Protein AF-R2SJS3-F1 (afdb_monomer_lite)

InterPro domains:
  IPR000771 Fructose-bisphosphate aldolase, class-II [PF01116] (60-139)
  IPR013785 Aldolase-type TIM barrel [G3DSA:3.20.20.70] (53-140)

Organism: NCBI:txid1158607

Foldseek 3Di:
DVCCQPQWADQKDWDQDPVQGIAIDGDPPGTHDDPDVVVVVVVCLLVVVRVVDPGGDHPLRSQVRDPDQAEDDPPAPVDLQVLLVCLVSRHPYYDHVVVLVVQLVVQVVVDDDDDPVVSVVSSVVSSVVVVVVVCVSNVD

Secondary structure (DSSP, 8-state):
-HHHHHHTBSSEEEEEETTTEEEEEE--S-B---S-HHHHHHHHHHHHHHHT--S-B-HHHHHHH--SPEEES--TTS-HHHHHHHHHTTEEEE--HHHHHHHHHHHHHTS---SHHHHHHHHHHHHHHHHHHHHHHHT-

pLDDT: mean 85.45, std 9.72, range [55.34, 97.69]

Radius of gyration: 19.47 Å; chains: 1; bounding box: 45×31×54 Å

Sequence (140 aa):
MKDLNENYLIDSQLLTNKNKGYILTGAVEDLKVSEHFAFEERIFFIVKFLLDVEDWITYEEIVAAIQTPLVLHGGSSSGDENLKRCGLEGISKMNIFSDLINAAQEGISKEKLVNYLELKKVVSHSMKSCLRHYYKVFST

Structure (mmCIF, N/CA/C/O backbone):
data_AF-R2SJS3-F1
#
_entry.id   AF-R2SJS3-F1
#
loop_
_atom_site.group_PDB
_atom_site.id
_atom_site.type_symbol
_atom_site.label_atom_id
_atom_site.label_alt_id
_atom_site.label_comp_id
_atom_site.label_asym_id
_atom_site.label_entity_id
_atom_site.label_seq_id
_atom_site.pdbx_PDB_ins_code
_atom_site.Cartn_x
_atom_site.Cartn_y
_atom_site.Cartn_z
_atom_site.occupancy
_atom_site.B_iso_or_equiv
_atom_site.auth_seq_id
_atom_site.auth_comp_id
_atom_site.auth_asym_id
_atom_site.auth_atom_id
_atom_site.pdbx_PDB_model_num
ATOM 1 N N . MET A 1 1 ? -5.226 8.018 7.092 1.00 69.00 1 MET A N 1
ATOM 2 C CA . MET A 1 1 ? -5.027 8.607 8.435 1.00 69.00 1 MET A CA 1
ATOM 3 C C . MET A 1 1 ? -5.045 10.120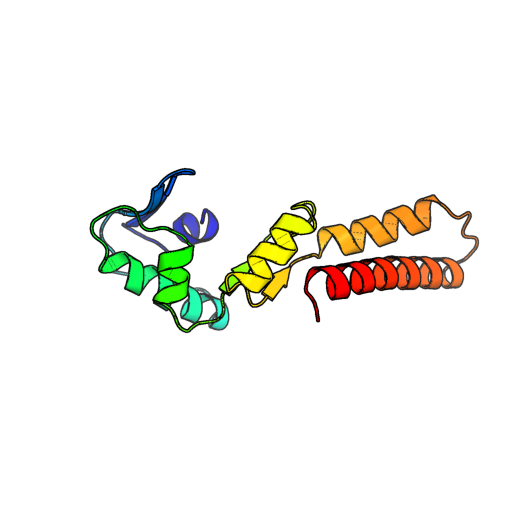 8.397 1.00 69.00 1 MET A C 1
ATOM 5 O O . MET A 1 1 ? -6.098 10.669 8.667 1.00 69.00 1 MET A O 1
ATOM 9 N N . LYS A 1 2 ? -3.954 10.788 7.993 1.00 69.81 2 LYS A N 1
ATOM 10 C CA . LYS A 1 2 ? -3.921 12.256 7.867 1.00 69.81 2 LYS A CA 1
ATOM 11 C C . LYS A 1 2 ? -5.048 12.783 6.969 1.00 69.81 2 LYS A C 1
ATOM 13 O O . LYS A 1 2 ? -5.839 13.601 7.402 1.00 69.81 2 LYS A O 1
ATOM 18 N N . ASP A 1 3 ? -5.190 12.170 5.798 1.00 74.25 3 ASP A N 1
ATOM 19 C CA . ASP A 1 3 ? -6.277 12.447 4.855 1.00 74.25 3 ASP A CA 1
ATOM 20 C C . ASP A 1 3 ? -7.678 12.264 5.471 1.00 74.25 3 ASP A C 1
ATOM 22 O O . ASP A 1 3 ? -8.556 13.083 5.256 1.00 74.25 3 ASP A O 1
ATOM 26 N N . LEU A 1 4 ? -7.866 11.246 6.321 1.00 77.88 4 LEU A N 1
ATOM 27 C CA . LEU A 1 4 ? -9.139 10.985 7.001 1.00 77.88 4 LEU A CA 1
ATOM 28 C C . LEU A 1 4 ? -9.502 12.123 7.965 1.00 77.88 4 LEU A C 1
ATOM 30 O O . LEU A 1 4 ? -10.594 12.680 7.904 1.00 77.88 4 LEU A O 1
ATOM 34 N N . ASN A 1 5 ? -8.548 12.475 8.828 1.00 84.75 5 ASN A N 1
ATOM 35 C CA . ASN A 1 5 ? -8.716 13.513 9.839 1.00 84.75 5 ASN A CA 1
ATOM 36 C C . ASN A 1 5 ? -8.874 14.905 9.213 1.00 84.75 5 ASN A C 1
ATOM 38 O O . ASN A 1 5 ? -9.602 15.732 9.741 1.00 84.75 5 ASN A O 1
ATOM 42 N N . GLU A 1 6 ? -8.191 15.182 8.102 1.00 83.31 6 GLU A N 1
ATOM 43 C CA . GLU A 1 6 ? -8.228 16.501 7.459 1.00 83.31 6 GLU A CA 1
ATOM 44 C C . GLU A 1 6 ? -9.463 16.667 6.565 1.00 83.31 6 GLU A C 1
ATOM 46 O O . GLU A 1 6 ? -10.113 17.719 6.584 1.00 83.31 6 GLU A O 1
ATOM 51 N N . ASN A 1 7 ? -9.816 15.623 5.813 1.00 79.88 7 ASN A N 1
ATOM 52 C CA . ASN A 1 7 ? -10.767 15.736 4.711 1.00 79.88 7 ASN A CA 1
ATOM 53 C C . ASN A 1 7 ? -12.126 15.090 4.971 1.00 79.88 7 ASN A C 1
ATOM 55 O O . ASN A 1 7 ? -13.043 15.409 4.225 1.00 79.88 7 ASN A O 1
ATOM 59 N N . TYR A 1 8 ? -12.292 14.262 6.011 1.00 80.69 8 TYR A N 1
ATOM 60 C CA . TYR A 1 8 ? -13.544 13.523 6.247 1.00 80.69 8 TYR A CA 1
ATOM 61 C C . TYR A 1 8 ? -14.124 13.719 7.650 1.00 80.69 8 TYR A C 1
ATOM 63 O O . TYR A 1 8 ? -15.337 13.868 7.778 1.00 80.69 8 TYR A O 1
ATOM 71 N N . LEU A 1 9 ? -13.288 13.758 8.690 1.00 85.62 9 LEU A N 1
ATOM 72 C CA . LEU A 1 9 ? -13.748 13.964 10.066 1.00 85.62 9 LEU A CA 1
ATOM 73 C C . LEU A 1 9 ? -13.893 15.462 10.393 1.00 85.62 9 LEU A C 1
ATOM 75 O O . LEU A 1 9 ? -13.123 16.293 9.902 1.00 85.62 9 LEU A O 1
ATOM 79 N N . ILE A 1 10 ? -14.908 15.802 11.195 1.00 84.62 10 ILE A N 1
ATOM 80 C CA . ILE A 1 10 ? -15.218 17.183 11.608 1.00 84.62 10 ILE A CA 1
ATOM 81 C C . ILE A 1 10 ? -14.868 17.378 13.088 1.00 84.62 10 ILE A C 1
ATOM 83 O O . ILE A 1 10 ? -13.893 18.061 13.387 1.00 84.62 10 ILE A O 1
ATOM 87 N N . ASP A 1 11 ? -15.596 16.712 13.990 1.00 87.62 11 ASP A N 1
ATOM 88 C CA . ASP A 1 11 ? -15.429 16.822 15.454 1.00 87.62 11 ASP A CA 1
ATOM 89 C C . ASP A 1 11 ? -14.851 15.554 16.097 1.00 87.62 11 ASP A C 1
ATOM 91 O O . ASP A 1 11 ? -14.911 15.335 17.311 1.00 87.62 11 ASP A O 1
ATOM 95 N N . SER A 1 12 ? -14.257 14.710 15.259 1.00 89.94 12 SER A N 1
ATOM 96 C CA . SER A 1 12 ? -13.577 13.492 15.665 1.00 89.94 12 SER A CA 1
ATOM 97 C C . SER A 1 12 ? -12.195 13.397 15.044 1.00 89.94 12 SER A C 1
ATOM 99 O O . SER A 1 12 ? -11.868 14.028 14.038 1.00 89.94 12 SER A O 1
ATOM 101 N N . GLN A 1 13 ? -11.356 12.586 15.670 1.00 90.75 13 GLN A N 1
ATOM 102 C CA . GLN A 1 13 ? -10.000 12.341 15.236 1.00 90.75 13 GLN A CA 1
ATOM 103 C C . GLN A 1 13 ? -9.656 10.871 15.413 1.00 90.75 13 GLN A C 1
ATOM 105 O O . GLN A 1 13 ? -9.780 10.306 16.502 1.00 90.75 13 GLN A O 1
ATOM 110 N N . LEU A 1 14 ? -9.163 10.268 14.336 1.00 90.25 14 LEU A N 1
ATOM 111 C CA . LEU A 1 14 ? -8.598 8.934 14.364 1.00 90.25 14 LEU A CA 1
ATOM 112 C C . LEU A 1 14 ? -7.115 9.017 14.742 1.00 90.25 14 LEU A C 1
ATOM 114 O O . LEU A 1 14 ? -6.293 9.584 14.008 1.00 90.25 14 LEU A O 1
ATOM 118 N N . LEU A 1 15 ? -6.782 8.447 15.896 1.00 90.62 15 LEU A N 1
ATOM 119 C CA . LEU A 1 15 ? -5.435 8.397 16.453 1.00 90.62 15 LEU A CA 1
ATOM 120 C C . LEU A 1 15 ? -4.779 7.044 16.170 1.00 90.62 15 LEU A C 1
ATOM 122 O O . LEU A 1 15 ? -5.447 6.020 16.038 1.00 90.62 15 LEU A O 1
ATOM 126 N N . THR A 1 16 ? -3.447 7.045 16.095 1.00 89.75 16 THR A N 1
ATOM 127 C CA . THR A 1 16 ? -2.646 5.837 15.853 1.00 89.75 16 THR A CA 1
ATOM 128 C C . THR A 1 16 ? -1.553 5.688 16.893 1.00 89.75 16 THR A C 1
ATOM 130 O O . THR A 1 16 ? -0.854 6.652 17.211 1.00 89.75 16 THR A O 1
ATOM 133 N N . ASN A 1 17 ? -1.329 4.461 17.341 1.00 90.69 17 ASN A N 1
ATOM 134 C CA . ASN A 1 17 ? -0.223 4.089 18.201 1.00 90.69 17 ASN A CA 1
ATOM 135 C C . ASN A 1 17 ? 0.431 2.817 17.660 1.00 90.69 17 ASN A C 1
ATOM 137 O O . ASN A 1 17 ? -0.244 1.821 17.428 1.00 90.69 17 ASN A O 1
ATOM 141 N N . LYS A 1 18 ? 1.760 2.826 17.516 1.00 84.19 18 LYS A N 1
ATOM 142 C CA . LYS A 1 18 ? 2.514 1.700 16.943 1.00 84.19 18 LYS A CA 1
ATOM 143 C C . LYS A 1 18 ? 2.268 0.362 17.657 1.00 84.19 18 LYS A C 1
ATOM 145 O O . LYS A 1 18 ? 2.340 -0.675 17.013 1.00 84.19 18 LYS A O 1
ATOM 150 N N . ASN A 1 19 ? 2.000 0.394 18.961 1.00 88.19 19 ASN A N 1
ATOM 151 C CA . ASN A 1 19 ? 1.849 -0.805 19.784 1.00 88.19 19 ASN A CA 1
ATOM 152 C C . ASN A 1 19 ? 0.391 -1.125 20.121 1.00 88.19 19 ASN A C 1
ATOM 154 O O . ASN A 1 19 ? 0.113 -2.246 20.527 1.00 88.19 19 ASN A O 1
ATOM 158 N N . LYS A 1 20 ? -0.514 -0.144 20.019 1.00 88.31 20 LYS A N 1
ATOM 159 C CA . LYS A 1 20 ? -1.921 -0.309 20.411 1.00 88.31 20 LYS A CA 1
ATOM 160 C C . LYS A 1 20 ? -2.888 -0.329 19.226 1.00 88.31 20 LYS A C 1
ATOM 162 O O . LYS A 1 20 ? -3.985 -0.838 19.364 1.00 88.31 20 LYS A O 1
ATOM 167 N N . GLY A 1 21 ? -2.490 0.197 18.068 1.00 90.19 21 GLY A N 1
ATOM 168 C CA . GLY A 1 21 ? -3.336 0.264 16.879 1.00 90.19 21 GLY A CA 1
ATOM 169 C C . GLY A 1 21 ? -4.043 1.608 16.737 1.00 90.19 21 GLY A C 1
ATOM 170 O O . GLY A 1 21 ? -3.384 2.652 16.716 1.00 90.19 21 GLY A O 1
ATOM 171 N N . TYR A 1 22 ? -5.364 1.582 16.605 1.00 92.44 22 TYR A N 1
ATOM 172 C CA . TYR A 1 22 ? -6.204 2.712 16.218 1.00 92.44 22 TYR A CA 1
ATOM 173 C C . TYR A 1 22 ? -7.262 2.994 17.281 1.00 92.44 22 TYR A C 1
ATOM 175 O O . TYR A 1 22 ? -7.763 2.072 17.915 1.00 92.44 22 TYR A O 1
ATOM 183 N N . ILE A 1 23 ? -7.617 4.263 17.460 1.00 93.31 23 ILE A N 1
ATOM 184 C CA . ILE A 1 23 ? -8.767 4.658 18.278 1.00 93.31 23 ILE A CA 1
ATOM 185 C C . ILE A 1 23 ? -9.393 5.923 17.703 1.00 93.31 23 ILE A C 1
ATOM 187 O O . ILE A 1 23 ? -8.681 6.860 17.325 1.00 93.31 23 ILE A O 1
ATOM 191 N N . LEU A 1 24 ? -10.718 5.940 17.613 1.00 92.12 24 LEU A N 1
ATOM 192 C CA . LEU A 1 24 ? -11.468 7.124 17.230 1.00 92.12 24 LEU A CA 1
ATOM 193 C C . LEU A 1 24 ? -11.818 7.915 18.491 1.00 92.12 24 LEU A C 1
ATOM 195 O O . LEU A 1 24 ? -12.256 7.357 19.489 1.00 92.12 24 LEU A O 1
ATOM 199 N N . THR A 1 25 ? -11.582 9.219 18.460 1.00 90.12 25 THR A N 1
ATOM 200 C CA . THR A 1 25 ? -11.847 10.119 19.587 1.00 90.12 25 THR A CA 1
ATOM 201 C C . THR A 1 25 ? -12.714 11.277 19.124 1.00 90.12 25 THR A C 1
ATOM 203 O O . THR A 1 25 ? -12.607 11.680 17.971 1.00 90.12 25 THR A O 1
ATOM 206 N N . GLY A 1 26 ? -13.549 11.825 20.007 1.00 86.31 26 GLY A N 1
ATOM 207 C CA . GLY A 1 26 ? -14.490 12.894 19.659 1.00 86.31 26 GLY A CA 1
ATOM 208 C C . GLY A 1 26 ? -15.810 12.380 19.078 1.00 86.31 26 GLY A C 1
ATOM 209 O O . GLY A 1 26 ? -16.011 11.176 18.929 1.00 86.31 26 GLY A O 1
ATOM 210 N N . ALA A 1 27 ? -16.728 13.301 18.797 1.00 81.06 27 ALA A N 1
ATOM 211 C CA . ALA A 1 27 ? -18.060 12.973 18.302 1.00 81.06 27 ALA A CA 1
ATOM 212 C C . ALA A 1 27 ? -18.052 12.847 16.770 1.00 81.06 27 ALA A C 1
ATOM 214 O O . ALA A 1 27 ? -17.459 13.667 16.068 1.00 81.06 27 ALA A O 1
ATOM 215 N N . VAL A 1 28 ? -18.721 11.823 16.236 1.00 77.81 28 VAL A N 1
ATOM 216 C CA . VAL A 1 28 ? -19.022 11.726 14.799 1.00 77.81 28 VAL A CA 1
ATOM 217 C C . VAL A 1 28 ? -20.504 12.010 14.617 1.00 77.81 28 VAL A C 1
ATOM 219 O O . VAL A 1 28 ? -21.325 11.098 14.637 1.00 77.81 28 VAL A O 1
ATOM 222 N N . GLU A 1 29 ? -20.839 13.289 14.489 1.00 77.12 29 GLU A N 1
ATOM 223 C CA . GLU A 1 29 ? -22.200 13.719 14.146 1.00 77.12 29 GLU A CA 1
ATOM 224 C C . GLU A 1 29 ? -22.374 13.783 12.625 1.00 77.12 29 GLU A C 1
ATOM 226 O O . GLU A 1 29 ? -23.362 13.278 12.102 1.00 77.12 29 GLU A O 1
ATOM 231 N N . ASP A 1 30 ? -21.357 14.297 11.924 1.00 72.62 30 ASP A N 1
ATOM 232 C CA . ASP A 1 30 ? -21.324 14.435 10.470 1.00 72.62 30 ASP A CA 1
ATOM 233 C C . ASP A 1 30 ? -19.945 14.069 9.885 1.00 72.62 30 ASP A C 1
ATOM 235 O O . ASP A 1 30 ? -18.901 14.186 10.537 1.00 72.62 30 ASP A O 1
ATOM 239 N N . LEU A 1 31 ? -19.944 13.649 8.615 1.00 75.31 31 LEU A N 1
ATOM 240 C CA . LEU A 1 31 ? -18.747 13.447 7.793 1.00 75.31 31 LEU A CA 1
ATOM 241 C C . LEU A 1 31 ? -18.744 14.445 6.633 1.00 75.31 31 LEU A C 1
ATOM 243 O O . LEU A 1 31 ? -19.787 14.736 6.044 1.00 75.31 31 LEU A O 1
ATOM 247 N N . LYS A 1 32 ? -17.564 14.943 6.255 1.00 76.44 32 LYS A N 1
ATOM 248 C CA . LYS A 1 32 ? -17.425 15.755 5.039 1.00 76.44 32 LYS A CA 1
ATOM 249 C C . LYS A 1 32 ? -17.679 14.876 3.812 1.00 76.44 32 LYS A C 1
ATOM 251 O O . LYS A 1 32 ? -17.072 13.817 3.665 1.00 76.44 32 LYS A O 1
ATOM 256 N N . VAL A 1 33 ? -18.554 15.349 2.927 1.00 65.69 33 VAL A N 1
ATOM 257 C CA . VAL A 1 33 ? -18.822 14.727 1.623 1.00 65.69 33 VAL A CA 1
ATOM 258 C C . VAL A 1 33 ? -17.767 15.201 0.620 1.00 65.69 33 VAL A C 1
ATOM 260 O O . VAL A 1 33 ? -17.512 16.400 0.498 1.00 65.69 33 VAL A O 1
ATOM 263 N N . SER A 1 34 ? -17.160 14.268 -0.102 1.00 65.50 34 SER A N 1
ATOM 264 C CA . SER A 1 34 ? -16.201 14.477 -1.189 1.00 65.50 34 SER A CA 1
ATOM 265 C C . SER A 1 34 ? -16.773 13.966 -2.523 1.00 65.50 34 SER A C 1
ATOM 267 O O . SER A 1 34 ? -17.798 13.296 -2.582 1.00 65.50 34 SER A O 1
ATOM 269 N N . GLU A 1 35 ? -16.105 14.252 -3.641 1.00 60.91 35 GLU A N 1
ATOM 270 C CA . GLU A 1 35 ? -16.533 13.747 -4.958 1.00 60.91 35 GLU A CA 1
ATOM 271 C C . GLU A 1 35 ? -16.126 12.273 -5.210 1.00 60.91 35 GLU A C 1
ATOM 273 O O . GLU A 1 35 ? -16.365 11.721 -6.288 1.00 60.91 35 GLU A O 1
ATOM 278 N N . HIS A 1 36 ? -15.498 11.603 -4.235 1.00 61.06 36 HIS A N 1
ATOM 279 C CA . HIS A 1 36 ? -14.914 10.266 -4.382 1.00 61.06 36 HIS A CA 1
ATOM 280 C C . HIS A 1 36 ? -15.732 9.159 -3.691 1.00 61.06 36 HIS A C 1
ATOM 282 O O . HIS A 1 36 ? -15.235 8.460 -2.807 1.00 61.06 36 HIS A O 1
ATOM 288 N N . PHE A 1 37 ? -16.950 8.911 -4.180 1.00 55.34 37 PHE A N 1
ATOM 289 C CA . PHE A 1 37 ? -17.910 7.931 -3.635 1.00 55.34 37 PHE A CA 1
ATOM 290 C C . PHE A 1 37 ? -17.328 6.545 -3.278 1.00 55.34 37 PHE A C 1
ATOM 292 O O . PHE A 1 37 ? -17.616 5.993 -2.220 1.00 55.34 37 PHE A O 1
ATOM 299 N N . ALA A 1 38 ? -16.463 5.968 -4.121 1.00 57.69 38 ALA A N 1
ATOM 300 C CA . ALA A 1 38 ? -15.911 4.627 -3.874 1.00 57.69 38 ALA A CA 1
ATOM 301 C C . ALA A 1 38 ? -14.927 4.564 -2.687 1.00 57.69 38 ALA A C 1
ATOM 303 O O . ALA A 1 38 ? -14.679 3.489 -2.136 1.00 57.69 38 ALA A O 1
ATOM 304 N N . PHE A 1 39 ? -14.315 5.694 -2.329 1.00 59.97 39 PHE A N 1
ATOM 305 C CA . PHE A 1 39 ? -13.430 5.808 -1.172 1.00 59.97 39 PHE A CA 1
ATOM 306 C C . PHE A 1 39 ? -14.241 6.059 0.106 1.00 59.97 39 PHE A C 1
ATOM 308 O O . PHE A 1 39 ? -13.948 5.472 1.148 1.00 59.97 39 PHE A O 1
ATOM 315 N N . GLU A 1 40 ? -15.319 6.832 -0.011 1.00 60.88 40 GLU A N 1
ATOM 316 C CA . GLU A 1 40 ? -16.250 7.144 1.075 1.00 60.88 40 GLU A CA 1
ATOM 317 C C . GLU A 1 40 ? -16.958 5.914 1.622 1.00 60.88 40 GLU A C 1
ATOM 319 O O . GLU A 1 40 ? -17.010 5.742 2.836 1.00 60.88 40 GLU A O 1
ATOM 324 N N . GLU A 1 41 ? -17.424 5.009 0.756 1.00 65.75 41 GLU A N 1
ATOM 325 C CA . GLU A 1 41 ? -18.072 3.775 1.213 1.00 65.75 41 GLU A CA 1
ATOM 326 C C . GLU A 1 41 ? -17.139 2.941 2.100 1.00 65.75 41 GLU A C 1
ATOM 328 O O . GLU A 1 41 ? -17.557 2.415 3.129 1.00 65.75 41 GLU A O 1
ATOM 333 N N . ARG A 1 42 ? -15.847 2.851 1.756 1.00 66.62 42 ARG A N 1
ATOM 334 C CA . ARG A 1 42 ? -14.876 2.073 2.547 1.00 66.62 42 ARG A CA 1
ATOM 335 C C . ARG A 1 42 ? -14.543 2.752 3.867 1.00 66.62 42 ARG A C 1
ATOM 337 O O . ARG A 1 42 ? -14.458 2.077 4.891 1.00 66.62 42 ARG A O 1
ATOM 344 N N . ILE A 1 43 ? -14.367 4.073 3.838 1.00 72.19 43 ILE A N 1
ATOM 345 C CA . ILE A 1 43 ? -14.162 4.883 5.041 1.00 72.19 43 ILE A CA 1
ATOM 346 C C . ILE A 1 43 ? -15.339 4.729 5.992 1.00 72.19 43 ILE A C 1
ATOM 348 O O . ILE A 1 43 ? -15.122 4.528 7.185 1.00 72.19 43 ILE A O 1
ATOM 352 N N . PHE A 1 44 ? -16.562 4.779 5.467 1.00 75.75 44 PHE A N 1
ATOM 353 C CA . PHE A 1 44 ? -17.775 4.683 6.260 1.00 75.75 44 PHE A CA 1
ATOM 354 C C . PHE A 1 44 ? -17.796 3.404 7.099 1.00 75.75 44 PHE A C 1
ATOM 356 O O . PHE A 1 44 ? -18.061 3.475 8.293 1.00 75.75 44 PHE A O 1
ATOM 363 N N . PHE A 1 45 ? -17.437 2.248 6.527 1.00 76.62 45 PHE A N 1
ATOM 364 C CA . PHE A 1 45 ? -17.390 0.995 7.291 1.00 76.62 45 PHE A CA 1
ATOM 365 C C . PHE A 1 45 ? -16.332 1.001 8.398 1.00 76.62 45 PHE A C 1
ATOM 367 O O . PHE A 1 45 ? -16.604 0.508 9.489 1.00 76.62 45 PHE A O 1
ATOM 374 N N . ILE A 1 46 ? -15.153 1.577 8.143 1.00 80.44 46 ILE A N 1
ATOM 375 C CA . ILE A 1 46 ? -14.080 1.660 9.144 1.00 80.44 46 ILE A CA 1
ATOM 376 C C . ILE A 1 46 ? -14.471 2.621 10.271 1.00 80.44 46 ILE A C 1
ATOM 378 O O . ILE A 1 46 ? -14.360 2.266 11.438 1.00 80.44 46 ILE A O 1
ATOM 382 N N . VAL A 1 47 ? -14.956 3.820 9.938 1.00 82.88 47 VAL A N 1
ATOM 383 C CA . VAL A 1 47 ? -15.371 4.824 10.931 1.00 82.88 47 VAL A CA 1
ATOM 384 C C . VAL A 1 47 ? -16.566 4.321 11.735 1.00 82.88 47 VAL A C 1
ATOM 386 O O . VAL A 1 47 ? -16.551 4.430 12.954 1.00 82.88 47 VAL A O 1
ATOM 389 N N . LYS A 1 48 ? -17.558 3.703 11.080 1.00 81.88 48 LYS A N 1
ATOM 390 C CA . LYS A 1 48 ? -18.700 3.078 11.755 1.00 81.88 48 LYS A CA 1
ATOM 391 C C . LYS A 1 48 ? -18.253 2.002 12.736 1.00 81.88 48 LYS A C 1
ATOM 393 O O . LYS A 1 48 ? -18.741 1.976 13.853 1.00 81.88 48 LYS A O 1
ATOM 398 N N . PHE A 1 49 ? -17.330 1.134 12.331 1.00 85.00 49 PHE A N 1
ATOM 399 C CA . PHE A 1 49 ? -16.808 0.111 13.230 1.00 85.00 49 PHE A CA 1
ATOM 400 C C . PHE A 1 49 ? -16.089 0.728 14.436 1.00 85.00 49 PHE A C 1
ATOM 402 O O . PHE A 1 49 ? -16.325 0.323 15.566 1.00 85.00 49 PHE A O 1
ATOM 409 N N . LEU A 1 50 ? -15.260 1.747 14.206 1.00 87.62 50 LEU A N 1
ATOM 410 C CA . LEU A 1 50 ? -14.507 2.419 15.265 1.00 87.62 50 LEU A CA 1
ATOM 411 C C . LEU A 1 50 ? -15.371 3.271 16.204 1.00 87.62 50 LEU A C 1
ATOM 413 O O . LEU A 1 50 ? -14.910 3.598 17.291 1.00 87.62 50 LEU A O 1
ATOM 417 N N . LEU A 1 51 ? -16.592 3.634 15.805 1.00 86.31 51 LEU A N 1
ATOM 418 C CA . LEU A 1 51 ? -17.542 4.329 16.676 1.00 86.31 51 LEU A CA 1
ATOM 419 C C . LEU A 1 51 ? -18.048 3.452 17.822 1.00 86.31 51 LEU A C 1
ATOM 421 O O . LEU A 1 51 ? -18.332 3.970 18.897 1.00 86.31 51 LEU A O 1
ATOM 425 N N . ASP A 1 52 ? -18.124 2.140 17.599 1.00 84.50 52 ASP A N 1
ATOM 426 C CA . ASP A 1 52 ? -18.595 1.167 18.589 1.00 84.50 52 ASP A CA 1
ATOM 427 C C . ASP A 1 52 ? -17.449 0.629 19.473 1.00 84.50 52 ASP A C 1
ATOM 429 O O . ASP A 1 52 ? -17.640 -0.288 20.273 1.00 84.50 52 ASP A O 1
ATOM 433 N N . VAL A 1 53 ? -16.237 1.172 19.316 1.00 88.19 53 VAL A N 1
ATOM 434 C CA . VAL A 1 53 ? -15.014 0.703 19.973 1.00 88.19 53 VAL A CA 1
ATOM 435 C C . VAL A 1 53 ? -14.597 1.687 21.070 1.00 88.19 53 VAL A C 1
ATOM 437 O O . VAL A 1 53 ? -14.277 2.841 20.801 1.00 88.19 53 VAL A O 1
ATOM 440 N N . GLU A 1 54 ? -14.564 1.214 22.319 1.00 86.12 54 GLU A N 1
ATOM 441 C CA . GLU A 1 54 ? -14.245 2.047 23.493 1.00 86.12 54 GLU A CA 1
ATOM 442 C C . GLU A 1 54 ? -12.737 2.149 23.807 1.00 86.12 54 GLU A C 1
ATOM 444 O O . GLU A 1 54 ? -12.317 3.067 24.512 1.00 86.12 54 GLU A O 1
ATOM 449 N N . ASP A 1 55 ? -11.910 1.228 23.296 1.00 91.31 55 ASP A N 1
ATOM 450 C CA . ASP A 1 55 ? -10.460 1.170 23.552 1.00 91.31 55 ASP A CA 1
ATOM 451 C C . ASP A 1 55 ? -9.665 0.936 22.252 1.00 91.31 55 ASP A C 1
ATOM 453 O O . ASP A 1 55 ? -10.222 0.789 21.172 1.00 91.31 55 ASP A O 1
ATOM 457 N N . TRP A 1 56 ? -8.339 0.933 22.318 1.00 93.69 56 TRP A N 1
ATOM 458 C CA . TRP A 1 56 ? -7.488 0.727 21.148 1.00 93.69 56 TRP A CA 1
ATOM 459 C C . TRP A 1 56 ? -7.752 -0.614 20.454 1.00 93.69 56 TRP A C 1
ATOM 461 O O . TRP A 1 56 ? -7.779 -1.656 21.106 1.00 93.69 56 TRP A O 1
ATOM 471 N N . ILE A 1 57 ? -7.848 -0.583 19.124 1.00 92.06 57 ILE A N 1
ATOM 472 C CA . ILE A 1 57 ? -8.061 -1.769 18.291 1.00 92.06 57 ILE A CA 1
ATOM 473 C C . ILE A 1 57 ? -6.947 -1.953 17.262 1.00 92.06 57 ILE A C 1
ATOM 475 O O . ILE A 1 57 ? -6.454 -0.994 16.657 1.00 92.06 57 ILE A O 1
ATOM 479 N N . THR A 1 58 ? -6.532 -3.196 17.052 1.00 89.69 58 THR A N 1
ATOM 480 C CA . THR A 1 58 ? -5.473 -3.543 16.100 1.00 89.69 58 THR A CA 1
ATOM 481 C C . THR A 1 58 ? -5.974 -3.556 14.654 1.00 89.69 58 THR A C 1
ATOM 483 O O . THR A 1 58 ? -7.173 -3.536 14.373 1.00 89.69 58 THR A O 1
ATOM 486 N N . TYR A 1 59 ? -5.041 -3.573 13.698 1.00 82.31 59 TYR A N 1
ATOM 487 C CA . TYR A 1 59 ? -5.389 -3.671 12.278 1.00 82.31 59 TYR A CA 1
ATOM 488 C C . TYR A 1 59 ? -6.073 -5.010 11.964 1.00 82.31 59 TYR A C 1
ATOM 490 O O . TYR A 1 59 ? -7.049 -5.052 11.218 1.00 82.31 59 TYR A O 1
ATOM 498 N N . GLU A 1 60 ? -5.583 -6.090 12.566 1.00 83.44 60 GLU A N 1
ATOM 499 C CA . GLU A 1 60 ? -6.076 -7.452 12.387 1.00 83.44 60 GLU A CA 1
ATOM 500 C C . GLU A 1 60 ? -7.534 -7.582 12.849 1.00 83.44 60 GLU A C 1
ATOM 502 O O . GLU A 1 60 ? -8.351 -8.204 12.170 1.00 83.44 60 GLU A O 1
ATOM 507 N N . GLU A 1 61 ? -7.886 -6.935 13.962 1.00 87.12 61 GLU A N 1
ATOM 508 C CA . GLU A 1 61 ? -9.259 -6.890 14.471 1.00 87.12 61 GLU A CA 1
ATOM 509 C C . GLU A 1 61 ? -10.185 -6.070 13.564 1.00 87.12 61 GLU A C 1
ATOM 511 O O . GLU A 1 61 ? -11.314 -6.489 13.306 1.00 87.12 61 GLU A O 1
ATOM 516 N N . ILE A 1 62 ? -9.701 -4.950 13.009 1.00 85.94 62 ILE A N 1
ATOM 517 C CA . ILE A 1 62 ? -10.453 -4.171 12.012 1.00 85.94 62 ILE A CA 1
ATOM 518 C C . ILE A 1 62 ? -10.746 -5.035 10.780 1.00 85.94 62 ILE A C 1
ATOM 520 O O . ILE A 1 62 ? -11.894 -5.101 10.347 1.00 85.94 62 ILE A O 1
ATOM 524 N N . VAL A 1 63 ? -9.735 -5.724 10.238 1.00 83.00 63 VAL A N 1
ATOM 525 C CA . VAL A 1 63 ? -9.881 -6.617 9.073 1.00 83.00 63 VAL A CA 1
ATOM 526 C C . VAL A 1 63 ? -10.860 -7.755 9.350 1.00 83.00 63 VAL A C 1
ATOM 528 O O . VAL A 1 63 ? -11.648 -8.101 8.475 1.00 83.00 63 VAL A O 1
ATOM 531 N N . ALA A 1 64 ? -10.836 -8.332 10.553 1.00 83.38 64 ALA A N 1
ATOM 532 C CA . ALA A 1 64 ? -11.769 -9.391 10.931 1.00 83.38 64 ALA A CA 1
ATOM 533 C C . ALA A 1 64 ? -13.225 -8.897 11.009 1.00 83.38 64 ALA A C 1
ATOM 535 O O . ALA A 1 64 ? -14.149 -9.667 10.743 1.00 83.38 64 ALA A O 1
ATOM 536 N N . ALA A 1 65 ? -13.435 -7.627 11.366 1.00 84.19 65 ALA A N 1
ATOM 537 C CA . ALA A 1 65 ? -14.762 -7.050 11.547 1.00 84.19 65 ALA A CA 1
ATOM 538 C C . ALA A 1 65 ? -15.388 -6.496 10.257 1.00 84.19 65 ALA A C 1
ATOM 540 O O . ALA A 1 65 ? -16.613 -6.515 10.112 1.00 84.19 65 ALA A O 1
ATOM 541 N N . ILE A 1 66 ? -14.579 -6.006 9.311 1.00 81.25 66 ILE A N 1
ATOM 542 C CA . ILE A 1 66 ? -15.079 -5.403 8.068 1.00 81.25 66 ILE A CA 1
ATOM 543 C C . ILE A 1 66 ? -14.926 -6.362 6.882 1.00 81.25 66 ILE A C 1
ATOM 545 O O . ILE A 1 66 ? -13.845 -6.837 6.562 1.00 81.25 66 ILE A O 1
ATOM 549 N N . GLN A 1 67 ? -16.019 -6.603 6.156 1.00 76.00 67 GLN A N 1
ATOM 550 C CA . GLN A 1 67 ? -15.996 -7.435 4.940 1.00 76.00 67 GLN A CA 1
ATOM 551 C C . GLN A 1 67 ? -15.463 -6.685 3.708 1.00 76.00 67 GLN A C 1
ATOM 553 O O . GLN A 1 67 ? -15.295 -7.264 2.633 1.00 76.00 67 GLN A O 1
ATOM 558 N N . THR A 1 68 ? -15.224 -5.381 3.842 1.00 74.25 68 THR A N 1
ATOM 559 C CA . THR A 1 68 ? -14.850 -4.507 2.735 1.00 74.25 68 THR A CA 1
ATOM 560 C C . THR A 1 68 ? -13.353 -4.629 2.423 1.00 74.25 68 THR A C 1
ATOM 562 O O . THR A 1 68 ? -12.531 -4.396 3.308 1.00 74.25 68 THR A O 1
ATOM 565 N N . PRO A 1 69 ? -12.966 -4.906 1.161 1.00 74.50 69 PRO A N 1
ATOM 566 C CA . PRO A 1 69 ? -11.564 -5.011 0.757 1.00 74.50 69 PRO A CA 1
ATOM 567 C C . PRO A 1 69 ? -10.742 -3.761 1.110 1.00 74.50 69 PRO A C 1
ATOM 569 O O . PRO A 1 69 ? -11.069 -2.649 0.674 1.00 74.50 69 PRO A O 1
ATOM 572 N N . LEU A 1 70 ? -9.634 -3.933 1.833 1.00 77.69 70 LEU A N 1
ATOM 573 C CA . LEU A 1 70 ? -8.757 -2.826 2.222 1.00 77.69 70 LEU A CA 1
ATOM 574 C C . LEU A 1 70 ? -7.691 -2.503 1.167 1.00 77.69 70 LEU A C 1
ATOM 576 O O . LEU A 1 70 ? -7.302 -3.344 0.353 1.00 77.69 70 LEU A O 1
ATOM 580 N N . VAL A 1 71 ? -7.227 -1.250 1.168 1.00 77.75 71 VAL A N 1
ATOM 581 C CA . VAL A 1 71 ? -6.241 -0.715 0.214 1.00 77.75 71 VAL A CA 1
ATOM 582 C C . VAL A 1 71 ? -5.039 -0.169 0.975 1.00 77.75 71 VAL A C 1
ATOM 584 O O . VAL A 1 71 ? -5.195 0.693 1.838 1.00 77.75 71 VAL A O 1
ATOM 587 N N . LEU A 1 72 ? -3.833 -0.597 0.604 1.00 77.06 72 LEU A N 1
ATOM 588 C CA . LEU A 1 72 ? -2.591 -0.015 1.105 1.00 77.06 72 LEU A CA 1
ATOM 589 C C . LEU A 1 72 ? -2.121 1.100 0.164 1.00 77.06 72 LEU A C 1
ATOM 591 O O . LEU A 1 72 ? -1.745 0.866 -0.992 1.00 77.06 72 LEU A O 1
ATOM 595 N N . HIS A 1 73 ? -2.126 2.327 0.680 1.00 78.31 73 HIS A N 1
ATOM 596 C CA . HIS A 1 73 ? -1.483 3.470 0.039 1.00 78.31 73 HIS A CA 1
ATOM 597 C C . HIS A 1 73 ? -0.007 3.536 0.440 1.00 78.31 73 HIS A C 1
ATOM 599 O O . HIS A 1 73 ? 0.329 3.306 1.596 1.00 78.31 73 HIS A O 1
ATOM 605 N N . GLY A 1 74 ? 0.866 3.875 -0.515 1.00 71.12 74 GLY A N 1
ATOM 606 C CA . GLY A 1 74 ? 2.300 4.011 -0.251 1.00 71.12 74 GLY A CA 1
ATOM 607 C C . GLY A 1 74 ? 3.034 2.682 -0.058 1.00 71.12 74 GLY A C 1
ATOM 608 O O . GLY A 1 74 ? 3.947 2.619 0.752 1.00 71.12 74 GLY A O 1
ATOM 609 N N . GLY A 1 75 ? 2.666 1.629 -0.799 1.00 75.75 75 GLY A N 1
ATOM 610 C CA . GLY A 1 75 ? 3.369 0.341 -0.729 1.00 75.75 75 GLY A CA 1
ATOM 611 C C . GLY A 1 75 ? 4.822 0.407 -1.217 1.00 75.75 75 GLY A C 1
ATOM 612 O O . GLY A 1 75 ? 5.634 -0.452 -0.879 1.00 75.75 75 GLY A O 1
ATOM 613 N N . SER A 1 76 ? 5.176 1.446 -1.973 1.00 83.25 76 SER A N 1
ATOM 614 C CA . SER A 1 76 ? 6.534 1.617 -2.472 1.00 83.25 76 SER A CA 1
ATOM 615 C C . SER A 1 76 ? 7.583 1.686 -1.370 1.00 83.25 76 SER A C 1
ATOM 617 O O . SER A 1 76 ? 7.366 2.292 -0.322 1.00 83.25 76 SER A O 1
ATOM 619 N N . SER A 1 77 ? 8.715 1.020 -1.606 1.00 80.56 77 SER A N 1
ATOM 620 C CA . SER A 1 77 ? 9.832 0.889 -0.656 1.00 80.56 77 SER A CA 1
ATOM 621 C C . SER A 1 77 ? 9.485 0.302 0.726 1.00 80.56 77 SER A C 1
ATOM 623 O O . SER A 1 77 ? 10.284 0.418 1.653 1.00 80.56 77 SER A O 1
ATOM 625 N N . SER A 1 78 ? 8.332 -0.358 0.887 1.00 82.38 78 SER A N 1
ATOM 626 C CA . SER A 1 78 ? 7.926 -0.962 2.172 1.00 82.38 78 SER A CA 1
ATOM 627 C C . SER A 1 78 ? 8.561 -2.337 2.444 1.00 82.38 78 SER A C 1
ATOM 629 O O . SER A 1 78 ? 8.418 -2.875 3.542 1.00 82.38 78 SER A O 1
ATOM 631 N N . GLY A 1 79 ? 9.300 -2.881 1.469 1.00 87.19 79 GLY A N 1
ATOM 632 C CA . GLY A 1 79 ? 9.973 -4.180 1.534 1.00 87.19 79 GLY A CA 1
ATOM 633 C C . GLY A 1 79 ? 9.060 -5.349 1.157 1.00 87.19 79 GLY A C 1
ATOM 634 O O . GLY A 1 79 ? 7.890 -5.389 1.538 1.00 87.19 79 GLY A O 1
ATOM 635 N N . ASP A 1 80 ? 9.605 -6.318 0.420 1.00 93.19 80 ASP A N 1
ATOM 636 C CA . ASP A 1 80 ? 8.836 -7.436 -0.143 1.00 93.19 80 ASP A CA 1
ATOM 637 C C . ASP A 1 80 ? 8.137 -8.284 0.924 1.00 93.19 80 ASP A C 1
ATOM 639 O O . ASP A 1 80 ? 6.984 -8.664 0.741 1.00 93.19 80 ASP A O 1
ATOM 643 N N . GLU A 1 81 ? 8.798 -8.566 2.050 1.00 91.12 81 GLU A N 1
ATOM 644 C CA . GLU A 1 81 ? 8.199 -9.376 3.118 1.00 91.12 81 GLU A CA 1
ATOM 645 C C . GLU A 1 81 ? 6.993 -8.687 3.757 1.00 91.12 81 GLU A C 1
ATOM 647 O O . GLU A 1 81 ? 5.950 -9.315 3.931 1.00 91.12 81 GLU A O 1
ATOM 652 N N . ASN A 1 82 ? 7.099 -7.386 4.045 1.00 86.50 82 ASN A N 1
ATOM 653 C CA . ASN A 1 82 ? 5.986 -6.613 4.598 1.00 86.50 82 ASN A CA 1
ATOM 654 C C . ASN A 1 82 ? 4.824 -6.545 3.612 1.00 86.50 82 ASN A C 1
ATOM 656 O O . ASN A 1 82 ? 3.677 -6.743 3.990 1.00 86.50 82 ASN A O 1
ATOM 660 N N . LEU A 1 83 ? 5.124 -6.293 2.341 1.00 88.44 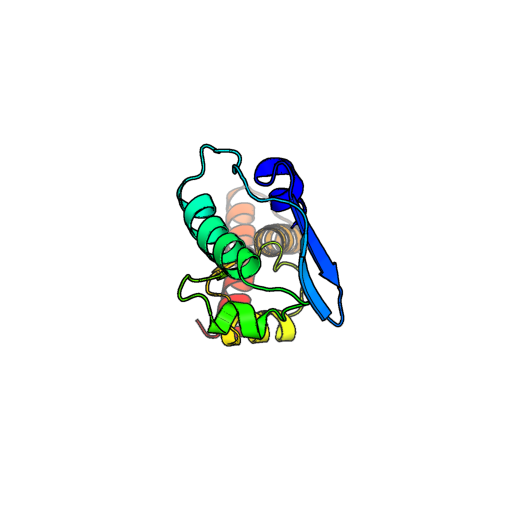83 LEU A N 1
ATOM 661 C CA . LEU A 1 83 ? 4.127 -6.206 1.283 1.00 88.44 83 LEU A CA 1
ATOM 662 C C . LEU A 1 83 ? 3.406 -7.536 1.051 1.00 88.44 83 LEU A C 1
ATOM 664 O O . LEU A 1 83 ? 2.180 -7.570 0.947 1.00 88.44 83 LEU A O 1
ATOM 668 N N . LYS A 1 84 ? 4.156 -8.639 1.036 1.00 90.44 84 LYS A N 1
ATOM 669 C CA . LYS A 1 84 ? 3.592 -9.987 0.985 1.00 90.44 84 LYS A CA 1
ATOM 670 C C . LYS A 1 84 ? 2.699 -10.254 2.194 1.00 90.44 84 LYS A C 1
ATOM 672 O O . LYS A 1 84 ? 1.588 -10.748 2.023 1.00 90.44 84 LYS A O 1
ATOM 677 N N . ARG A 1 85 ? 3.157 -9.892 3.397 1.00 87.38 85 ARG A N 1
ATOM 678 C CA . ARG A 1 85 ? 2.381 -10.037 4.631 1.00 87.38 85 ARG A CA 1
ATOM 679 C C . ARG A 1 85 ? 1.072 -9.244 4.566 1.00 87.38 85 ARG A C 1
ATOM 681 O O . ARG A 1 85 ? 0.017 -9.830 4.766 1.00 87.38 85 ARG A O 1
ATOM 688 N N . CYS A 1 86 ? 1.117 -7.973 4.163 1.00 85.00 86 CYS A N 1
ATOM 689 C CA . CYS A 1 86 ? -0.073 -7.139 3.984 1.00 85.00 86 CYS A CA 1
ATOM 690 C C . CYS A 1 86 ? -1.103 -7.773 3.036 1.00 85.00 86 CYS A C 1
ATOM 692 O O . CYS A 1 86 ? -2.295 -7.743 3.332 1.00 85.00 86 CYS A O 1
ATOM 694 N N . GLY A 1 87 ? -0.656 -8.358 1.918 1.00 84.25 87 GLY A N 1
ATOM 695 C CA . GLY A 1 87 ? -1.542 -9.062 0.985 1.00 84.25 87 GLY A CA 1
ATOM 696 C C . GLY A 1 87 ? -2.219 -10.296 1.591 1.00 84.25 87 GLY A C 1
ATOM 697 O O . GLY A 1 87 ? -3.384 -10.558 1.306 1.00 84.25 87 GLY A O 1
ATOM 698 N N . LEU A 1 88 ? -1.515 -11.032 2.457 1.00 84.88 88 LEU A N 1
ATOM 699 C CA . LEU A 1 88 ? -2.065 -12.189 3.173 1.00 84.88 88 LEU A CA 1
ATOM 7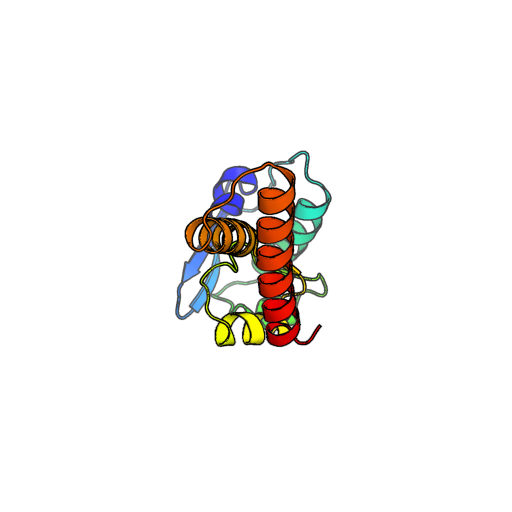00 C C . LEU A 1 88 ? -2.997 -11.782 4.328 1.00 84.88 88 LEU A C 1
ATOM 702 O O . LEU A 1 88 ? -3.944 -12.500 4.630 1.00 84.88 88 LEU A O 1
ATOM 706 N N . GLU A 1 89 ? -2.757 -10.622 4.940 1.00 84.69 89 GLU A N 1
ATOM 707 C CA . GLU A 1 89 ? -3.494 -10.080 6.093 1.00 84.69 89 GLU A CA 1
ATOM 708 C C . GLU A 1 89 ? -4.642 -9.132 5.680 1.00 84.69 89 GLU A C 1
ATOM 710 O O . GLU A 1 89 ? -5.020 -8.219 6.412 1.00 84.69 89 GLU A O 1
ATOM 715 N N . GLY A 1 90 ? -5.215 -9.318 4.486 1.00 77.50 90 GLY A N 1
ATOM 716 C CA . GLY A 1 90 ? -6.473 -8.669 4.090 1.00 77.50 90 GLY A CA 1
ATOM 717 C C . GLY A 1 90 ? -6.355 -7.374 3.277 1.00 77.50 90 GLY A C 1
ATOM 718 O O . GLY A 1 90 ? -7.382 -6.836 2.847 1.00 77.50 90 GLY A O 1
ATOM 719 N N . ILE A 1 91 ? -5.146 -6.885 2.965 1.00 83.44 91 ILE A N 1
ATOM 720 C CA . ILE A 1 91 ? -4.999 -5.828 1.951 1.00 83.44 91 ILE A CA 1
ATOM 721 C C . ILE A 1 91 ? -5.261 -6.424 0.568 1.00 83.44 91 ILE A C 1
ATOM 723 O O . ILE A 1 91 ? -4.487 -7.217 0.042 1.00 83.44 91 ILE A O 1
ATOM 727 N N . SER A 1 92 ? -6.329 -5.960 -0.071 1.00 83.81 92 SER A N 1
ATOM 728 C CA . SER A 1 92 ? -6.786 -6.457 -1.372 1.00 83.81 92 SER A CA 1
ATOM 729 C C . SER A 1 92 ? -6.304 -5.617 -2.563 1.00 83.81 92 SER A C 1
ATOM 731 O O . SER A 1 92 ? -6.473 -6.012 -3.714 1.00 83.81 92 SER A O 1
ATOM 733 N N . LYS A 1 93 ? -5.725 -4.434 -2.319 1.00 84.00 93 LYS A N 1
ATOM 734 C CA . LYS A 1 93 ? -5.132 -3.571 -3.355 1.00 84.00 93 LYS A CA 1
ATOM 735 C C . LYS A 1 93 ? -3.916 -2.838 -2.806 1.00 84.00 93 LYS A C 1
ATOM 737 O O . LYS A 1 93 ? -4.010 -2.172 -1.780 1.00 84.00 93 LYS A O 1
ATOM 742 N N . MET A 1 94 ? -2.801 -2.890 -3.529 1.00 83.94 94 MET A N 1
ATOM 743 C CA . MET A 1 94 ? -1.566 -2.185 -3.175 1.00 83.94 94 MET A CA 1
ATOM 744 C C . MET A 1 94 ? -1.166 -1.203 -4.274 1.00 83.94 94 MET A C 1
ATOM 746 O O . MET A 1 94 ? -1.202 -1.529 -5.459 1.00 83.94 94 MET A O 1
ATOM 750 N N . ASN A 1 95 ? -0.782 0.011 -3.880 1.00 86.25 95 ASN A N 1
ATOM 751 C CA . ASN A 1 95 ? -0.302 1.037 -4.805 1.00 86.25 95 ASN A CA 1
ATOM 752 C C . ASN A 1 95 ? 1.238 1.069 -4.816 1.00 86.25 95 ASN A C 1
ATOM 754 O O . ASN A 1 95 ? 1.842 1.369 -3.787 1.00 86.25 95 ASN A O 1
ATOM 758 N N . ILE A 1 96 ? 1.846 0.825 -5.985 1.00 88.44 96 ILE A N 1
ATOM 759 C CA . ILE A 1 96 ? 3.311 0.719 -6.208 1.00 88.44 96 ILE A CA 1
ATOM 760 C C . ILE A 1 96 ? 3.844 1.734 -7.239 1.00 88.44 96 ILE A C 1
ATOM 762 O O . ILE A 1 96 ? 4.833 1.498 -7.928 1.00 88.44 96 ILE A O 1
ATOM 766 N N . PHE A 1 97 ? 3.138 2.854 -7.422 1.00 91.12 97 PHE A N 1
ATOM 767 C CA . PHE A 1 97 ? 3.414 3.804 -8.507 1.00 91.12 97 PHE A CA 1
ATOM 768 C C . PHE A 1 97 ? 4.869 4.290 -8.520 1.00 91.12 97 PHE A C 1
ATOM 770 O O . PHE A 1 97 ? 5.505 4.278 -9.573 1.00 91.12 97 PHE A O 1
ATOM 777 N N . SER A 1 98 ? 5.405 4.677 -7.361 1.00 91.25 98 SER A N 1
ATOM 778 C CA . SER A 1 98 ? 6.756 5.233 -7.276 1.00 91.25 98 SER A CA 1
ATOM 779 C C . SER A 1 98 ? 7.825 4.221 -7.688 1.00 91.25 98 SER A C 1
ATOM 781 O O . SER A 1 98 ? 8.755 4.597 -8.395 1.00 91.25 98 SER A O 1
ATOM 783 N N . ASP A 1 99 ? 7.676 2.937 -7.345 1.00 93.56 99 ASP A N 1
ATOM 784 C CA . ASP A 1 99 ? 8.642 1.908 -7.763 1.00 93.56 99 ASP A CA 1
ATOM 785 C C . ASP A 1 99 ? 8.635 1.703 -9.276 1.00 93.56 99 ASP A C 1
ATOM 787 O O . ASP A 1 99 ? 9.691 1.510 -9.872 1.00 93.56 99 ASP A O 1
ATOM 791 N N . LEU A 1 100 ? 7.466 1.800 -9.922 1.00 94.56 100 LEU A N 1
ATOM 792 C CA . LEU A 1 100 ? 7.369 1.689 -11.380 1.00 94.56 100 LEU A CA 1
ATOM 793 C C . LEU A 1 100 ? 8.114 2.827 -12.082 1.00 94.56 100 LEU A C 1
ATOM 795 O O . LEU A 1 100 ? 8.841 2.584 -13.048 1.00 94.56 100 LEU A O 1
ATOM 799 N N . ILE A 1 101 ? 7.952 4.060 -11.595 1.00 96.19 101 ILE A N 1
ATOM 800 C CA . ILE A 1 101 ? 8.648 5.227 -12.150 1.00 96.19 101 ILE A CA 1
ATOM 801 C C . ILE A 1 101 ? 10.152 5.142 -11.879 1.00 96.19 101 ILE A C 1
ATOM 803 O O . ILE A 1 101 ? 10.949 5.353 -12.795 1.00 96.19 101 ILE A O 1
ATOM 807 N N . ASN A 1 102 ? 10.547 4.753 -10.666 1.00 96.31 102 ASN A N 1
ATOM 808 C CA . ASN A 1 102 ? 11.952 4.577 -10.307 1.00 96.31 102 ASN A CA 1
ATOM 809 C C . ASN A 1 102 ? 12.615 3.477 -11.145 1.00 96.31 102 ASN A C 1
ATOM 811 O O . ASN A 1 102 ? 13.713 3.684 -11.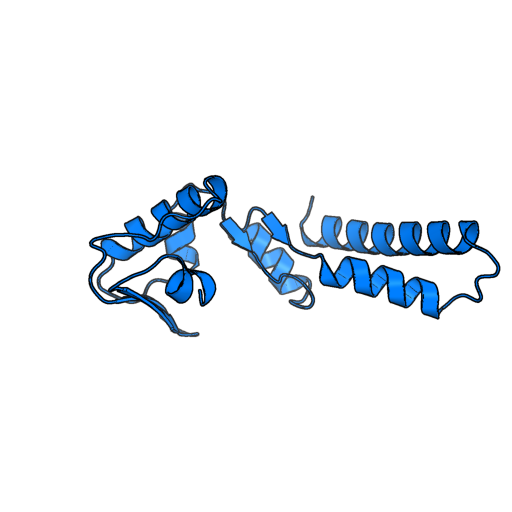653 1.00 96.31 102 ASN A O 1
ATOM 815 N N . ALA A 1 103 ? 11.934 2.350 -11.375 1.00 96.94 103 ALA A N 1
ATOM 816 C CA . ALA A 1 103 ? 12.435 1.276 -12.229 1.00 96.94 103 ALA A CA 1
ATOM 817 C C . ALA A 1 103 ? 12.630 1.745 -13.678 1.00 96.94 103 ALA A C 1
ATOM 819 O O . ALA A 1 103 ? 13.640 1.424 -14.305 1.00 96.94 103 ALA A O 1
ATOM 820 N N . ALA A 1 104 ? 11.690 2.530 -14.218 1.00 97.25 104 ALA A N 1
ATOM 821 C CA . ALA A 1 104 ? 11.843 3.135 -15.539 1.00 97.25 104 ALA A CA 1
ATOM 822 C C . ALA A 1 104 ? 13.075 4.051 -15.604 1.00 97.25 104 ALA A C 1
ATOM 824 O O . ALA A 1 104 ? 13.880 3.934 -16.528 1.00 97.25 104 ALA A O 1
ATOM 825 N N . GLN A 1 105 ? 13.235 4.934 -14.616 1.00 97.25 105 GLN A N 1
ATOM 826 C CA . GLN A 1 105 ? 14.363 5.859 -14.532 1.00 97.25 105 GLN A CA 1
ATOM 827 C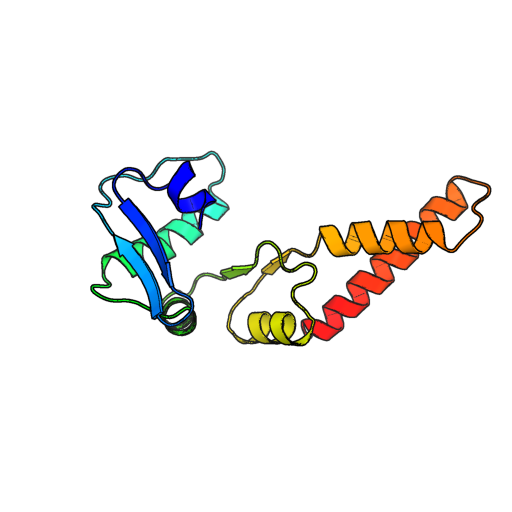 C . GLN A 1 105 ? 15.703 5.125 -14.390 1.00 97.25 105 GLN A C 1
ATOM 829 O O . GLN A 1 105 ? 16.672 5.479 -15.063 1.00 97.25 105 GLN A O 1
ATOM 834 N N . GLU A 1 106 ? 15.759 4.083 -13.563 1.00 96.81 106 GLU A N 1
ATOM 835 C CA . GLU A 1 106 ? 16.954 3.262 -13.381 1.00 96.81 106 GLU A CA 1
ATOM 836 C C . GLU A 1 106 ? 17.347 2.561 -14.687 1.00 96.81 106 GLU A C 1
ATOM 838 O O . GLU A 1 106 ? 18.514 2.607 -15.080 1.00 96.81 106 GLU A O 1
ATOM 843 N N . GLY A 1 107 ? 16.378 1.977 -15.400 1.00 96.69 107 GLY A N 1
ATOM 844 C CA . GLY A 1 107 ? 16.612 1.372 -16.711 1.00 96.69 107 GLY A CA 1
ATOM 845 C C . GLY A 1 107 ? 17.185 2.366 -17.720 1.00 96.69 107 GLY A C 1
ATOM 846 O O . GLY A 1 107 ? 18.188 2.076 -18.366 1.00 96.69 107 GLY A O 1
ATOM 847 N N . ILE A 1 108 ? 16.606 3.571 -17.794 1.00 97.12 108 ILE A N 1
ATOM 848 C CA . ILE A 1 108 ? 17.112 4.652 -18.655 1.00 97.12 108 ILE A CA 1
ATOM 849 C C . ILE A 1 108 ? 18.563 4.998 -18.302 1.00 97.12 108 ILE A C 1
ATOM 851 O O . ILE A 1 108 ? 19.388 5.149 -19.196 1.00 97.12 108 ILE A O 1
ATOM 855 N N . SER A 1 109 ? 18.885 5.114 -17.011 1.00 96.25 109 SER A N 1
ATOM 856 C CA . SER A 1 109 ? 20.215 5.543 -16.553 1.00 96.25 109 SER A CA 1
ATOM 857 C C . SER A 1 109 ? 21.345 4.563 -16.895 1.00 96.25 109 SER A C 1
ATOM 859 O O . SER A 1 109 ? 22.511 4.955 -16.923 1.00 96.25 109 SER A O 1
ATOM 861 N N . LYS A 1 110 ? 21.007 3.295 -17.163 1.00 95.12 110 LYS A N 1
ATOM 862 C CA . LYS A 1 110 ? 21.959 2.215 -17.459 1.00 95.12 110 LYS A CA 1
ATOM 863 C C . LYS A 1 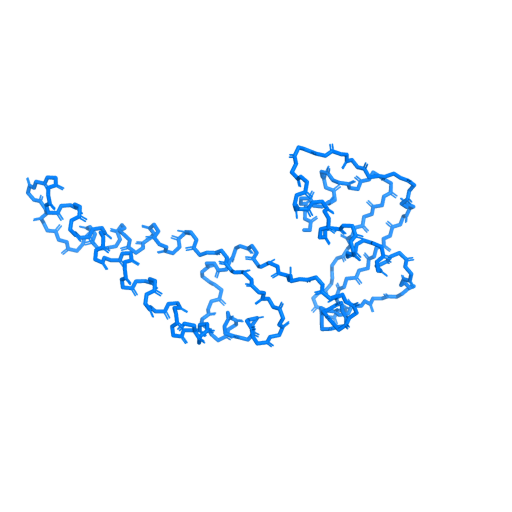110 ? 22.302 2.089 -18.941 1.00 95.12 110 LYS A C 1
ATOM 865 O O . LYS A 1 110 ? 23.245 1.378 -19.280 1.00 95.12 110 LYS A O 1
ATOM 870 N N . GLU A 1 111 ? 21.563 2.761 -19.819 1.00 91.62 111 GLU A N 1
ATOM 871 C CA . GLU A 1 111 ? 21.710 2.619 -21.264 1.00 91.62 111 GLU A CA 1
ATOM 872 C C . GLU A 1 111 ? 22.016 3.955 -21.944 1.00 91.62 111 GLU A C 1
ATOM 874 O O . GLU A 1 111 ? 21.501 5.011 -21.580 1.00 91.62 111 GLU A O 1
ATOM 879 N N . LYS A 1 112 ? 22.843 3.914 -22.995 1.00 92.31 112 LYS A N 1
ATOM 880 C CA . LYS A 1 112 ? 23.052 5.070 -23.870 1.00 92.31 112 LYS A CA 1
ATOM 881 C C . LYS A 1 112 ? 22.020 5.038 -24.994 1.00 92.31 112 LYS A C 1
ATOM 883 O O . LYS A 1 112 ? 22.253 4.440 -26.039 1.00 92.31 112 LYS A O 1
ATOM 888 N N . LEU A 1 113 ? 20.890 5.689 -24.758 1.00 92.56 113 LEU A N 1
ATOM 889 C CA . LEU A 1 113 ? 19.762 5.731 -25.687 1.00 92.56 113 LEU A CA 1
ATOM 890 C C . LEU A 1 113 ? 20.001 6.766 -26.789 1.00 92.56 113 LEU A C 1
ATOM 892 O O . LEU A 1 113 ? 20.386 7.901 -26.505 1.00 92.56 113 LEU A O 1
ATOM 896 N N . VAL A 1 114 ? 19.750 6.391 -28.041 1.00 92.12 114 VAL A N 1
ATOM 897 C CA . VAL A 1 114 ? 20.018 7.248 -29.209 1.00 92.12 114 VAL A CA 1
ATOM 898 C C . VAL A 1 114 ? 18.730 7.838 -29.784 1.00 92.12 114 VAL A C 1
ATOM 900 O O . VAL A 1 114 ? 18.755 8.884 -30.431 1.00 92.12 114 VAL A O 1
ATOM 903 N N . ASN A 1 115 ? 17.581 7.198 -29.550 1.00 93.94 115 ASN A N 1
ATOM 904 C CA . ASN A 1 115 ? 16.296 7.645 -30.085 1.00 93.94 115 ASN A CA 1
ATOM 905 C C . ASN A 1 115 ? 15.103 7.309 -29.171 1.00 93.94 115 ASN A C 1
ATOM 907 O O . ASN A 1 115 ? 15.186 6.537 -28.216 1.00 93.94 115 ASN A O 1
ATOM 911 N N . TYR A 1 116 ? 13.950 7.890 -29.507 1.00 94.31 116 TYR A N 1
ATOM 912 C CA . TYR A 1 116 ? 12.702 7.723 -28.761 1.00 94.31 116 TYR A CA 1
ATOM 913 C C . TYR A 1 116 ? 12.183 6.273 -28.724 1.00 94.31 116 TYR A C 1
ATOM 915 O O . TYR A 1 116 ? 11.550 5.867 -27.747 1.00 94.31 116 TYR A O 1
ATOM 923 N N . LEU A 1 117 ? 12.440 5.477 -29.768 1.00 95.75 117 LEU A N 1
ATOM 924 C CA . LEU A 1 117 ? 11.983 4.085 -29.817 1.00 95.75 117 LEU A CA 1
ATOM 925 C C . LEU A 1 117 ? 12.753 3.213 -28.822 1.00 95.75 117 LEU A C 1
ATOM 927 O O . LEU A 1 117 ? 12.149 2.374 -28.156 1.00 95.75 117 LEU A O 1
ATOM 931 N N . GLU A 1 118 ? 14.060 3.426 -28.692 1.00 96.44 118 GLU A N 1
ATOM 932 C CA . GLU A 1 118 ? 14.896 2.773 -27.679 1.00 96.44 118 GLU A CA 1
ATOM 933 C C . GLU A 1 118 ? 14.462 3.162 -26.267 1.00 96.44 118 GLU A C 1
ATOM 935 O O . GLU A 1 118 ? 14.220 2.281 -25.443 1.00 96.44 118 GLU A O 1
ATOM 940 N N . LEU A 1 119 ? 14.227 4.456 -26.021 1.00 96.44 119 LEU A N 1
ATOM 941 C CA . LEU A 1 119 ? 13.696 4.938 -24.745 1.00 96.44 119 LEU A CA 1
ATOM 942 C C . LEU A 1 119 ? 12.399 4.220 -24.351 1.00 96.44 119 LEU A C 1
ATOM 944 O O . LEU A 1 119 ? 12.290 3.687 -23.247 1.00 96.44 119 LEU A O 1
ATOM 948 N N . LYS A 1 120 ? 11.421 4.151 -25.264 1.00 97.00 120 LYS A N 1
ATOM 949 C CA . LYS A 1 120 ? 10.152 3.453 -25.007 1.00 97.00 120 LYS A CA 1
ATOM 950 C C . LYS A 1 120 ? 10.343 1.975 -24.682 1.00 97.00 120 LYS A C 1
ATOM 952 O O . LYS A 1 120 ? 9.630 1.452 -23.820 1.00 97.00 120 LYS A O 1
ATOM 957 N N . LYS A 1 121 ? 11.273 1.303 -25.369 1.00 96.69 121 LYS A N 1
ATOM 958 C CA . LYS A 1 121 ? 11.588 -0.110 -25.124 1.00 96.69 121 LYS A CA 1
ATOM 959 C C . LYS A 1 121 ? 12.163 -0.305 -23.724 1.00 96.69 121 LYS A C 1
ATOM 961 O O . LYS A 1 121 ? 11.648 -1.151 -22.996 1.00 96.69 121 LYS A O 1
ATOM 966 N N . VAL A 1 122 ? 13.151 0.500 -23.334 1.00 97.56 122 VAL A N 1
ATOM 967 C CA . VAL A 1 122 ? 13.806 0.403 -22.019 1.00 97.56 122 VAL A CA 1
ATOM 968 C C . VAL A 1 122 ? 12.838 0.705 -20.883 1.00 97.56 122 VAL A C 1
ATOM 970 O O . VAL A 1 122 ? 12.745 -0.080 -19.939 1.00 97.56 122 VAL A O 1
ATOM 973 N N . VAL A 1 123 ? 12.040 1.769 -21.004 1.00 96.62 123 VAL A N 1
ATOM 974 C CA . VAL A 1 123 ? 10.998 2.104 -20.018 1.00 96.62 123 VAL A CA 1
ATOM 975 C C . VAL A 1 123 ? 10.006 0.954 -19.866 1.00 96.62 123 VAL A C 1
ATOM 977 O O . VAL A 1 123 ? 9.790 0.464 -18.758 1.00 96.62 123 VAL A O 1
ATOM 980 N N . SER A 1 124 ? 9.446 0.472 -20.980 1.00 95.75 124 SER A N 1
ATOM 981 C CA . SER A 1 124 ? 8.450 -0.606 -20.950 1.00 95.75 124 SER A CA 1
ATOM 982 C C . SER A 1 124 ? 9.025 -1.893 -20.364 1.00 95.75 124 SER A C 1
ATOM 984 O O . SER A 1 124 ? 8.356 -2.567 -19.584 1.00 95.75 124 SER A O 1
ATOM 986 N N . HIS A 1 125 ? 10.264 -2.240 -20.721 1.00 97.69 125 HIS A N 1
ATOM 987 C CA . HIS A 1 125 ? 10.938 -3.419 -20.191 1.00 97.69 125 HIS A CA 1
ATOM 988 C C . HIS A 1 125 ? 11.161 -3.308 -18.679 1.00 97.69 125 HIS A C 1
ATOM 990 O O . HIS A 1 125 ? 10.815 -4.230 -17.940 1.00 97.69 125 HIS A O 1
ATOM 996 N N . SER A 1 126 ? 11.669 -2.166 -18.217 1.00 97.44 126 SER A N 1
ATOM 997 C CA . SER A 1 126 ? 12.008 -1.942 -16.809 1.00 97.44 126 SER A CA 1
ATOM 998 C C . SER A 1 126 ? 10.764 -1.935 -15.922 1.00 97.44 126 SER A C 1
ATOM 1000 O O . SER A 1 126 ? 10.707 -2.666 -14.932 1.00 97.44 126 SER A O 1
ATOM 1002 N N . MET A 1 127 ? 9.709 -1.222 -16.334 1.00 97.44 127 MET A N 1
ATOM 1003 C CA . MET A 1 127 ? 8.420 -1.239 -15.632 1.00 97.44 127 MET A CA 1
ATOM 1004 C C . MET A 1 127 ? 7.794 -2.637 -15.631 1.00 97.44 127 MET A C 1
ATOM 1006 O O . MET A 1 127 ? 7.278 -3.081 -14.609 1.00 97.44 127 MET A O 1
ATOM 1010 N N . LYS A 1 128 ? 7.866 -3.375 -16.749 1.00 97.50 128 LYS A N 1
ATOM 1011 C CA . LYS A 1 128 ? 7.351 -4.751 -16.827 1.00 97.50 128 LYS A CA 1
ATOM 1012 C C . LYS A 1 128 ? 8.113 -5.699 -15.905 1.00 97.50 128 LYS A C 1
ATOM 1014 O O . LYS A 1 128 ? 7.495 -6.578 -15.310 1.00 97.50 128 LYS A O 1
ATOM 1019 N N . SER A 1 129 ? 9.428 -5.541 -15.786 1.00 97.44 129 SER A N 1
ATOM 1020 C CA . SER A 1 129 ? 10.242 -6.318 -14.849 1.00 97.44 129 SER A CA 1
ATOM 1021 C C . SER A 1 129 ? 9.832 -6.038 -13.399 1.00 97.44 129 SER A C 1
ATOM 1023 O O . SER A 1 129 ? 9.550 -6.974 -12.653 1.00 97.44 129 SER A O 1
ATOM 1025 N N . CYS A 1 130 ? 9.670 -4.759 -13.044 1.00 96.19 130 CYS A N 1
ATOM 1026 C CA . CYS A 1 130 ? 9.168 -4.331 -11.736 1.00 96.19 130 CYS A CA 1
ATOM 1027 C C . CYS A 1 130 ? 7.763 -4.894 -11.437 1.00 96.19 130 CYS A C 1
ATOM 1029 O O . CYS A 1 130 ? 7.536 -5.470 -10.377 1.00 96.19 130 CYS A O 1
ATOM 1031 N N . LEU A 1 131 ? 6.832 -4.852 -12.396 1.00 95.06 131 LEU A N 1
ATOM 1032 C CA . LEU A 1 131 ? 5.508 -5.471 -12.236 1.00 95.06 131 LEU A CA 1
ATOM 1033 C C . LEU A 1 131 ? 5.592 -6.984 -12.007 1.00 95.06 131 LEU A C 1
ATOM 1035 O O . LEU A 1 131 ? 4.909 -7.519 -11.140 1.00 95.06 131 LEU A O 1
ATOM 1039 N N . ARG A 1 132 ? 6.445 -7.691 -12.761 1.00 95.94 132 ARG A N 1
ATOM 1040 C CA . ARG A 1 132 ? 6.650 -9.139 -12.582 1.00 95.94 132 ARG A CA 1
ATOM 1041 C C . ARG A 1 132 ? 7.227 -9.484 -11.216 1.00 95.94 132 ARG A C 1
ATOM 1043 O O . ARG A 1 132 ? 6.892 -10.541 -10.687 1.00 95.94 132 ARG A O 1
ATOM 1050 N N . HIS A 1 133 ? 8.100 -8.636 -10.680 1.00 95.50 133 HIS A N 1
ATOM 1051 C CA . HIS A 1 133 ? 8.579 -8.756 -9.308 1.00 95.50 133 HIS A CA 1
ATOM 1052 C C . HIS A 1 133 ? 7.405 -8.693 -8.330 1.00 95.50 133 HIS A C 1
ATOM 1054 O O . HIS A 1 133 ? 7.180 -9.643 -7.583 1.00 95.50 133 HIS A O 1
ATOM 1060 N N . TYR A 1 134 ? 6.576 -7.654 -8.429 1.00 92.94 134 TYR A N 1
ATOM 1061 C CA . TYR A 1 134 ? 5.429 -7.489 -7.541 1.00 92.94 134 TYR A CA 1
ATOM 1062 C C . TYR A 1 134 ? 4.365 -8.581 -7.674 1.00 92.94 134 TYR A C 1
ATOM 1064 O O . TYR A 1 134 ? 3.841 -9.014 -6.653 1.00 92.94 134 TYR A O 1
ATOM 1072 N N . TYR A 1 135 ? 4.105 -9.119 -8.870 1.00 92.25 135 TYR A N 1
ATOM 1073 C CA . TYR A 1 135 ? 3.226 -10.289 -9.014 1.00 92.25 135 TYR A CA 1
ATOM 1074 C C . TYR A 1 135 ? 3.712 -11.484 -8.187 1.00 92.25 135 TYR A C 1
ATOM 1076 O O . TYR A 1 135 ? 2.911 -12.153 -7.538 1.00 92.25 135 TYR A O 1
ATOM 1084 N N . LYS A 1 136 ? 5.030 -11.720 -8.130 1.00 92.81 136 LYS A N 1
ATOM 1085 C CA . LYS A 1 136 ? 5.604 -12.777 -7.283 1.00 92.81 136 LYS A CA 1
ATOM 1086 C C . LYS A 1 136 ? 5.478 -12.450 -5.798 1.00 92.81 136 LYS A C 1
ATOM 1088 O O . LYS A 1 136 ? 5.116 -13.330 -5.024 1.00 92.81 136 LYS A O 1
ATOM 1093 N N . VAL A 1 137 ? 5.764 -11.207 -5.405 1.00 91.75 137 VAL A N 1
ATOM 1094 C CA . VAL A 1 137 ? 5.644 -10.751 -4.008 1.00 91.75 137 VAL A CA 1
ATOM 1095 C C . VAL A 1 137 ? 4.209 -10.928 -3.510 1.00 91.75 137 VAL A C 1
ATOM 1097 O O . VAL A 1 137 ? 3.990 -11.513 -2.452 1.00 91.75 137 VAL A O 1
ATOM 1100 N N . PHE A 1 138 ? 3.232 -10.497 -4.306 1.00 88.44 138 PHE A N 1
ATOM 1101 C CA . PHE A 1 138 ? 1.809 -10.569 -3.978 1.00 88.44 138 PHE A CA 1
ATOM 1102 C C . PHE A 1 138 ? 1.187 -11.944 -4.228 1.00 88.44 138 PHE A C 1
ATOM 1104 O O . PHE A 1 138 ? 0.050 -12.164 -3.832 1.00 88.44 138 PHE A O 1
ATOM 1111 N N . SER A 1 139 ? 1.921 -12.875 -4.846 1.00 85.12 139 SER A N 1
ATOM 1112 C CA . SER A 1 139 ? 1.411 -14.199 -5.230 1.00 85.12 139 SER A CA 1
ATOM 1113 C C . SER A 1 139 ? 0.167 -14.114 -6.141 1.00 85.12 139 SER A C 1
ATOM 1115 O O . SER A 1 139 ? -0.826 -14.798 -5.902 1.00 85.12 139 SER A O 1
ATOM 1117 N N . THR A 1 140 ? 0.234 -13.250 -7.167 1.00 76.25 140 THR A N 1
ATOM 1118 C CA . THR A 1 140 ? -0.839 -12.949 -8.150 1.00 76.25 140 THR A CA 1
ATOM 1119 C C . THR A 1 140 ? -0.340 -13.035 -9.599 1.00 76.25 140 THR A C 1
ATOM 1121 O O . THR A 1 140 ? 0.496 -13.924 -9.877 1.00 76.25 140 THR A O 1
#